Protein 1GVP (pdb70)

Organism: Enterobacteria phage f1 (NCBI:txid10863)

Radius of gyration: 14.51 Å; Cα contacts (8 Å, |Δi|>4): 166; chains: 1; bounding box: 33×42×35 Å

InterPro domains:
  IPR003512 Bacteriophage M13, G5P, DNA-binding [PF02303] (6-86)
  IPR012340 Nucleic acid-binding, OB-fold [G3DSA:2.40.50.140] (1-87)
  IPR012340 Nucleic acid-binding, OB-fold [SSF50249] (1-86)

CATH classification: 2.40.50.140

B-factor: mean 29.55, std 16.42, range [12.49, 98.83]

Nearest PDB structures (foldseek):
  1vqh-assembly1_A-2  TM=1.008E+00  e=9.137E-15  Enterobacteria phage f1
  1vqe-assembly1_A-2  TM=1.008E+00  e=1.069E-14  Enterobacteria phage f1
  1vqi-assembly1_A-2  TM=1.008E+00  e=1.014E-14  Enterobacteria phage f1
  1vqf-assembly1_A-2  TM=1.008E+00  e=1.069E-14  Enterobacteria phage f1
  1vqa-assembly1_A-2  TM=1.007E+00  e=1.251E-14  Enterobacteria phage f1

Foldseek 3Di:
DKKKWQAPVFQAWDKDWDADPVGDIDIWTKTWIFICPPDPGTDIDIFTDDPPDHGDGGDIWDFDPVQWDQDPVRHIDGPTGDIDHDD

Structure (mmCIF, N/CA/C/O backbone):
data_1GVP
#
_entry.id   1GVP
#
_cell.length_a   75.810
_cell.length_b   27.920
_cell.length_c   42.400
_cell.angle_alpha   90.00
_cell.angle_beta   103.10
_cell.angle_gamma   90.00
#
_symmetry.space_group_name_H-M   'C 1 2 1'
#
loop_
_entity.id
_entity.type
_entity.pdbx_description
1 polymer 'GENE V PROTEIN'
2 water water
#
loop_
_atom_site.group_PDB
_atom_site.id
_atom_site.type_symbol
_atom_site.label_atom_id
_atom_site.label_alt_id
_atom_site.label_comp_id
_atom_site.label_asym_id
_atom_site.label_entity_id
_atom_site.label_seq_id
_atom_site.pdbx_PDB_ins_code
_atom_site.Cartn_x
_atom_site.Cartn_y
_atom_site.Cartn_z
_atom_site.occupan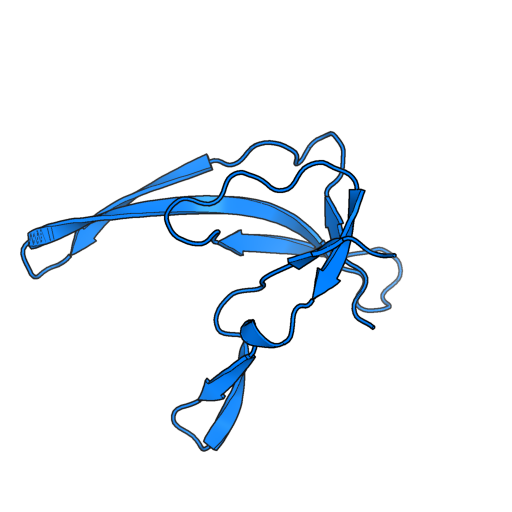cy
_atom_site.B_iso_or_equiv
_atom_site.auth_seq_id
_atom_site.auth_comp_id
_atom_site.auth_asym_id
_atom_site.auth_atom_id
_atom_site.pdbx_PDB_model_num
ATOM 1 N N . MET A 1 1 ? -0.017 20.434 3.156 1.00 46.59 1 MET A N 1
ATOM 2 C CA . MET A 1 1 ? -1.029 19.411 2.863 1.00 45.10 1 MET A CA 1
ATOM 3 C C . MET A 1 1 ? -1.081 18.403 4.001 1.00 39.57 1 MET A C 1
ATOM 4 O O . MET A 1 1 ? -1.832 18.692 4.917 1.00 41.65 1 MET A O 1
ATOM 12 N N . ILE A 1 2 ? -0.352 17.280 4.096 1.00 34.39 2 ILE A N 1
ATOM 13 C CA . ILE A 1 2 ? -0.520 16.438 5.280 1.00 28.36 2 ILE A CA 1
ATOM 14 C C . ILE A 1 2 ? 0.343 17.072 6.359 1.00 23.56 2 ILE A C 1
ATOM 15 O O . ILE A 1 2 ? 1.480 17.433 6.085 1.00 22.42 2 ILE A O 1
ATOM 21 N N . LYS A 1 3 ? -0.207 17.313 7.518 1.00 21.40 3 LYS A N 1
ATOM 22 C CA . LYS A 1 3 ? 0.545 17.782 8.662 1.00 21.77 3 LYS A CA 1
ATOM 23 C C . LYS A 1 3 ? 1.063 16.589 9.500 1.00 19.66 3 LYS A C 1
ATOM 24 O O . LYS A 1 3 ? 0.309 15.728 9.983 1.00 20.32 3 LYS A O 1
ATOM 34 N N . VAL A 1 4 ? 2.391 16.535 9.641 1.00 19.04 4 VAL A N 1
ATOM 35 C CA . VAL A 1 4 ? 3.095 15.504 10.433 1.00 17.58 4 VAL A CA 1
ATOM 36 C C . VAL A 1 4 ? 3.863 16.234 11.552 1.00 17.47 4 VAL A C 1
ATOM 37 O O . VAL A 1 4 ? 4.480 17.297 11.391 1.00 15.98 4 VAL A O 1
ATOM 42 N N . GLU A 1 5 ? 3.772 15.651 12.724 1.00 16.58 5 GLU A N 1
ATOM 43 C CA . GLU A 1 5 ? 4.457 16.193 13.873 1.00 18.62 5 GLU A CA 1
ATOM 44 C C . GLU A 1 5 ? 5.330 15.176 14.600 1.00 16.71 5 GLU A C 1
ATOM 45 O O . GLU A 1 5 ? 4.878 14.068 14.904 1.00 17.49 5 GLU A O 1
ATOM 52 N N . ILE A 1 6 ? 6.603 15.472 14.817 1.00 15.90 6 ILE A N 1
ATOM 53 C CA . ILE A 1 6 ? 7.429 14.649 15.702 1.00 17.31 6 ILE A CA 1
ATOM 54 C C . ILE A 1 6 ? 7.406 15.320 17.088 1.00 19.10 6 ILE A C 1
ATOM 55 O O . ILE A 1 6 ? 7.890 16.443 17.212 1.00 20.23 6 ILE A O 1
ATOM 61 N N . LYS A 1 7 ? 6.73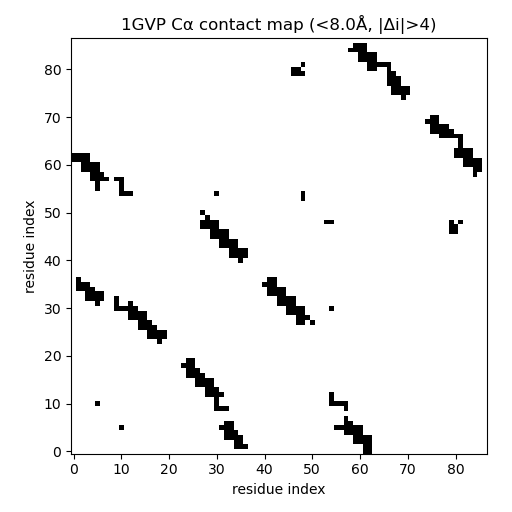8 14.769 18.107 1.00 18.84 7 LYS A N 1
ATOM 62 C CA . LYS A 1 7 ? 6.762 15.261 19.510 1.00 18.39 7 LYS A CA 1
ATOM 63 C C . LYS A 1 7 ? 8.151 15.153 20.185 1.00 18.78 7 LYS A C 1
ATOM 64 O O . LYS A 1 7 ? 9.022 14.385 19.688 1.00 18.21 7 LYS A O 1
ATOM 74 N N . PRO A 1 8 ? 8.459 15.871 21.294 1.00 17.97 8 PRO A N 1
ATOM 75 C CA . PRO A 1 8 ? 9.708 15.704 22.058 1.00 16.71 8 PRO A CA 1
ATOM 76 C C . PRO A 1 8 ? 9.962 14.260 22.465 1.00 15.60 8 PRO A C 1
ATOM 77 O O . PRO A 1 8 ? 11.099 13.780 22.442 1.00 18.40 8 PRO A O 1
ATOM 81 N N . SER A 1 9 ? 8.906 13.485 22.773 1.00 16.31 9 SER A N 1
ATOM 82 C CA . SER A 1 9 ? 8.987 12.045 23.109 1.00 18.75 9 SER A CA 1
ATOM 83 C C . SER A 1 9 ? 9.319 11.082 21.974 1.00 18.69 9 SER A C 1
ATOM 84 O O . SER A 1 9 ? 9.659 9.927 22.193 1.00 21.93 9 SER A O 1
ATOM 89 N N . GLN A 1 10 ? 9.287 11.558 20.733 1.00 19.93 10 GLN A N 1
ATOM 90 C CA . GLN A 1 10 ? 9.503 10.756 19.529 1.00 20.87 10 GLN A CA 1
ATOM 91 C C . GLN A 1 10 ? 10.795 11.074 18.801 1.00 22.68 10 GLN A C 1
ATOM 92 O O . GLN A 1 10 ? 11.053 10.583 17.699 1.00 23.19 10 GL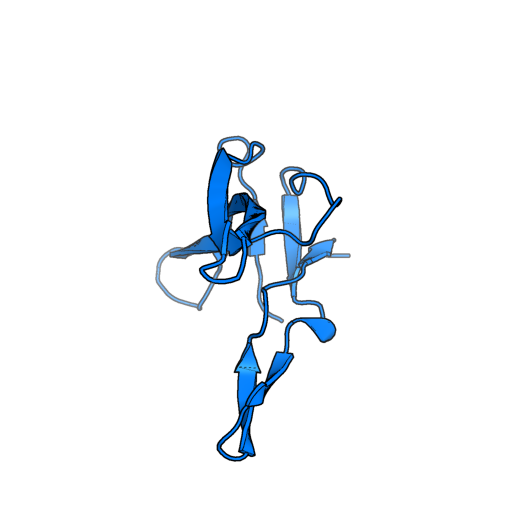N A O 1
ATOM 101 N N . ALA A 1 11 ? 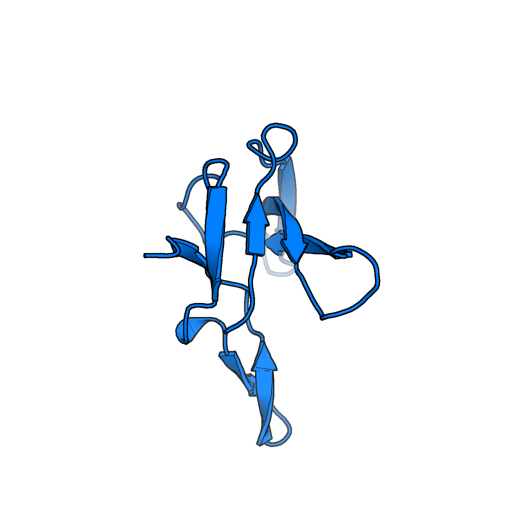11.668 11.865 19.426 1.00 20.95 11 ALA A N 1
ATOM 102 C CA . ALA A 1 11 ? 12.921 12.240 18.808 1.00 22.49 11 ALA A CA 1
ATOM 103 C C . ALA A 1 11 ? 13.953 11.148 18.590 1.00 24.17 11 ALA A C 1
ATOM 104 O O . ALA A 1 11 ? 14.984 11.386 17.963 1.00 29.37 11 ALA A O 1
ATOM 107 N N . GLN A 1 12 ? 13.755 9.966 19.144 1.00 27.20 12 GLN A N 1
ATOM 108 C CA . GLN A 1 12 ? 14.652 8.821 18.970 1.00 30.66 12 GLN A CA 1
ATOM 109 C C . GLN A 1 12 ? 14.146 7.730 18.017 1.00 27.50 12 GLN A C 1
ATOM 110 O O . GLN A 1 12 ? 12.948 7.487 17.887 1.00 28.21 12 GLN A O 1
ATOM 119 N N . PHE A 1 13 ? 15.026 7.031 17.341 1.00 24.86 13 PHE A N 1
ATOM 120 C CA . PHE A 1 13 ? 14.580 5.870 16.604 1.00 24.76 13 PHE A CA 1
ATOM 121 C C . PHE A 1 13 ? 15.031 4.551 17.240 1.00 26.18 13 PHE A C 1
ATOM 122 O O . PHE A 1 13 ? 15.918 4.463 18.108 1.00 26.71 13 PHE A O 1
ATOM 131 N N . THR A 1 14 ? 14.395 3.469 16.849 1.00 24.02 14 THR A N 1
ATOM 132 C CA . THR A 1 14 ? 14.859 2.157 17.293 1.00 23.69 14 THR A CA 1
ATOM 133 C C . THR A 1 14 ? 15.312 1.412 16.073 1.00 21.57 14 THR A C 1
ATOM 134 O O . THR A 1 14 ? 14.980 1.812 14.965 1.00 19.84 14 THR A O 1
ATOM 140 N N . THR A 1 15 ? 16.116 0.382 16.198 1.00 19.99 15 THR A N 1
ATOM 141 C CA . THR A 1 15 ? 16.652 -0.342 15.062 1.00 20.27 15 THR A CA 1
ATOM 142 C C . THR A 1 15 ? 16.256 -1.791 15.078 1.00 24.37 15 THR A C 1
ATOM 143 O O . THR A 1 15 ? 16.379 -2.519 16.066 1.00 24.36 15 THR A O 1
ATOM 149 N N . ARG A 1 16 ? 15.761 -2.199 13.932 1.00 26.71 16 ARG A N 1
ATOM 150 C CA . ARG A 1 16 ? 15.436 -3.585 13.640 1.00 29.82 16 ARG A CA 1
ATOM 151 C C . ARG A 1 16 ? 16.550 -4.152 12.798 1.00 31.21 16 ARG A C 1
ATOM 152 O O . ARG A 1 16 ? 17.076 -3.510 11.896 1.00 29.93 16 ARG A O 1
ATOM 166 N N . SER A 1 17 ? 16.846 -5.409 13.042 1.00 37.65 17 SER A N 1
ATOM 167 C CA . SER A 1 17 ? 17.867 -6.058 12.246 1.00 43.31 17 SER A CA 1
ATOM 168 C C . SER A 1 17 ? 17.480 -7.412 11.705 1.00 45.68 17 SER A C 1
ATOM 169 O O . SER A 1 17 ? 16.359 -7.918 11.906 1.00 46.26 17 SER A O 1
ATOM 174 N N . GLY A 1 18 ? 18.376 -7.917 10.859 1.00 48.87 18 GLY A N 1
ATOM 175 C CA . GLY A 1 18 ? 18.207 -9.261 10.320 1.00 51.75 18 GLY A CA 1
ATOM 176 C C . GLY A 1 18 ? 19.054 -9.586 9.107 1.00 52.80 18 GLY A C 1
ATOM 177 O O . GLY A 1 18 ? 19.984 -8.872 8.762 1.00 51.28 18 GLY A O 1
ATOM 179 N N . VAL A 1 19 ? 18.679 -10.671 8.446 1.00 57.40 19 VAL A N 1
ATOM 180 C CA . VAL A 1 19 ? 19.361 -11.204 7.264 1.00 62.32 19 VAL A CA 1
ATOM 181 C C . VAL A 1 19 ? 18.427 -11.711 6.138 1.00 64.36 19 VAL A C 1
ATOM 182 O O . VAL A 1 19 ? 17.483 -12.478 6.341 1.00 63.90 19 VAL A O 1
ATOM 187 N N . SER A 1 20 ? 18.679 -11.267 4.912 1.00 67.85 20 SER A N 1
ATOM 188 C CA . SER A 1 20 ? 18.007 -11.754 3.699 1.00 73.19 20 SER A CA 1
ATOM 189 C C . SER A 1 20 ? 18.148 -13.265 3.444 1.00 76.22 20 SER A C 1
ATOM 190 O O . SER A 1 20 ? 19.206 -13.824 3.749 1.00 76.31 20 SER A O 1
ATOM 195 N N . ARG A 1 21 ? 17.190 -14.022 2.870 1.00 79.55 21 ARG A N 1
ATOM 196 C CA . ARG A 1 21 ? 17.399 -15.458 2.541 1.00 82.93 21 ARG A CA 1
ATOM 197 C C . ARG A 1 21 ? 18.630 -15.709 1.640 1.00 83.06 21 ARG A C 1
ATOM 198 O O . ARG A 1 21 ? 19.166 -16.813 1.492 1.00 83.06 21 ARG A O 1
ATOM 212 N N . GLN A 1 22 ? 18.977 -14.632 0.936 1.00 83.11 22 GLN A N 1
ATOM 213 C CA . GLN A 1 22 ? 20.130 -14.511 0.060 1.00 83.29 22 GLN A CA 1
ATOM 214 C C . GLN A 1 22 ? 21.428 -14.136 0.824 1.00 81.65 22 GLN A C 1
ATOM 215 O O . GLN A 1 22 ? 22.445 -13.748 0.242 1.00 82.70 22 GLN A O 1
ATOM 224 N N . GLY A 1 23 ? 21.428 -14.230 2.164 1.00 79.06 23 GLY A N 1
ATOM 225 C CA . GLY A 1 23 ? 22.587 -13.962 3.021 1.00 75.14 23 GLY A CA 1
ATOM 226 C C . GLY A 1 23 ? 22.750 -12.546 3.592 1.00 72.69 23 GLY A C 1
ATOM 227 O O . GLY A 1 23 ? 23.220 -12.388 4.715 1.00 72.51 23 GLY A O 1
ATOM 229 N N . LYS A 1 24 ? 22.355 -11.487 2.872 1.00 70.90 24 LYS A N 1
ATOM 230 C CA . LYS A 1 24 ? 22.532 -10.076 3.264 1.00 68.12 24 LYS A CA 1
ATOM 231 C C . LYS A 1 24 ? 21.910 -9.511 4.559 1.00 64.55 24 LYS A C 1
ATOM 232 O O . LYS A 1 24 ? 20.688 -9.333 4.652 1.00 65.20 24 LYS A O 1
ATOM 242 N N . PRO A 1 25 ? 22.686 -9.164 5.590 1.00 60.23 25 PRO A N 1
ATOM 243 C CA . PRO A 1 25 ? 22.214 -8.430 6.750 1.00 56.19 25 PRO A CA 1
ATOM 244 C C . PRO A 1 25 ? 21.660 -7.027 6.520 1.00 52.34 25 PRO A C 1
ATOM 245 O O . PRO A 1 25 ? 22.253 -6.166 5.860 1.00 51.85 25 PRO A O 1
ATOM 249 N N . TYR A 1 26 ? 20.456 -6.820 7.034 1.00 47.66 26 TYR A N 1
ATOM 250 C CA . TYR A 1 26 ? 19.809 -5.520 7.000 1.00 42.13 26 TYR A CA 1
ATOM 251 C C . TYR A 1 26 ? 19.666 -4.895 8.384 1.00 38.76 26 TYR A C 1
ATOM 252 O O . TYR A 1 26 ? 19.625 -5.531 9.442 1.00 37.64 26 TYR A O 1
ATOM 263 N N . SER A 1 27 ? 19.468 -3.599 8.287 1.00 36.36 27 SER A N 1
ATOM 264 C CA . SER A 1 27 ? 19.232 -2.769 9.449 1.00 36.06 27 SER A CA 1
ATOM 265 C C . SER A 1 27 ? 18.188 -1.712 9.084 1.00 34.14 27 SER A C 1
ATOM 266 O O . SER A 1 27 ? 18.277 -1.047 8.044 1.00 35.48 27 SER A O 1
ATOM 271 N N . LEU A 1 28 ? 17.104 -1.607 9.845 1.00 29.37 28 LEU A N 1
ATOM 272 C CA . LEU A 1 28 ? 16.059 -0.626 9.573 1.00 25.93 28 LEU A CA 1
ATOM 273 C C . LEU A 1 28 ? 15.800 0.246 10.785 1.00 23.14 28 LEU A C 1
ATOM 274 O O . LEU A 1 28 ? 15.568 -0.255 11.878 1.00 22.83 28 LEU A O 1
ATOM 280 N N . ASN A 1 29 ? 15.802 1.551 10.585 1.00 21.81 29 ASN A N 1
ATOM 281 C CA . ASN A 1 29 ? 15.493 2.507 11.628 1.00 18.88 29 ASN A CA 1
ATOM 282 C C . ASN A 1 29 ? 14.068 2.953 11.598 1.00 18.54 29 ASN A C 1
ATOM 283 O O . ASN A 1 29 ? 13.533 3.262 10.548 1.00 19.55 29 ASN A O 1
ATOM 291 N N . GLU A 1 30 ? 13.391 2.925 12.712 1.00 17.41 30 GLU A N 1
ATOM 292 C CA . GLU A 1 30 ? 12.001 3.299 12.761 1.00 19.98 30 GLU A CA 1
ATOM 293 C C . GLU A 1 30 ? 11.775 4.403 13.795 1.00 20.70 30 GLU A C 1
ATOM 294 O O . GLU A 1 30 ? 12.344 4.425 14.890 1.00 20.94 30 GLU A O 1
ATOM 301 N N . GLN A 1 31 ? 10.921 5.336 13.456 1.00 17.03 31 GLN A N 1
ATOM 302 C CA . GLN A 1 31 ? 10.549 6.377 14.373 1.00 15.55 31 GLN A CA 1
ATOM 303 C C . GLN A 1 31 ? 9.035 6.583 14.381 1.00 16.28 31 GLN A C 1
ATOM 304 O O . GLN A 1 31 ? 8.348 6.288 13.402 1.00 16.35 31 GLN A O 1
ATOM 313 N N . LEU A 1 32 ? 8.456 6.996 15.489 1.00 14.73 32 LEU A N 1
ATOM 314 C CA . LEU A 1 32 ? 7.066 7.324 15.544 1.00 15.17 32 LEU A CA 1
ATOM 315 C C . LEU A 1 32 ? 6.783 8.793 15.304 1.00 14.50 32 LEU A C 1
ATOM 316 O O . LEU A 1 32 ? 7.644 9.658 15.434 1.00 13.85 32 LEU A O 1
ATOM 322 N N . CYS A 1 33 ? 5.572 9.066 14.852 1.00 13.68 33 CYS A N 1
ATOM 323 C CA . CYS A 1 33 ? 5.114 10.417 14.615 1.00 13.82 33 CYS A CA 1
ATOM 324 C C . CYS A 1 33 ? 3.627 10.494 14.689 1.00 12.95 33 CYS A C 1
ATOM 325 O O . CYS A 1 33 ? 2.946 9.491 14.865 1.00 16.29 33 CYS A O 1
ATOM 329 N N . TYR A 1 34 ? 3.127 11.718 14.651 1.00 14.67 34 TYR A N 1
ATOM 330 C CA . TYR A 1 34 ? 1.706 11.986 14.634 1.00 16.20 34 TYR A CA 1
ATOM 331 C C . TYR A 1 34 ? 1.299 12.597 13.320 1.00 17.19 34 TYR A C 1
ATOM 332 O O . TYR A 1 34 ? 1.924 13.525 12.830 1.00 18.20 34 TYR A O 1
ATOM 343 N N . VAL A 1 35 ? 0.278 12.030 12.720 1.00 16.20 35 VAL A N 1
ATOM 344 C CA . VAL A 1 35 ? -0.202 12.497 11.443 1.00 17.18 35 VAL A CA 1
ATOM 345 C C . VAL A 1 35 ? -1.651 12.962 11.598 1.00 15.59 35 VAL A C 1
ATOM 346 O O . VAL A 1 35 ? -2.520 12.250 12.127 1.00 13.55 35 VAL A O 1
ATOM 351 N N . ASP A 1 36 ? -1.930 14.190 11.175 1.00 16.06 36 ASP A N 1
ATOM 352 C CA . ASP A 1 36 ? -3.299 14.642 11.249 1.00 19.12 36 ASP A CA 1
ATOM 353 C C . ASP A 1 36 ? -4.074 14.168 10.016 1.00 21.00 36 ASP A C 1
ATOM 354 O O . ASP A 1 36 ? -3.830 14.557 8.878 1.00 18.77 36 ASP A O 1
ATOM 360 N N . LEU A 1 37 ? -4.959 13.217 10.241 1.00 23.67 37 LEU A N 1
ATOM 361 C CA . LEU A 1 37 ? -5.810 12.751 9.159 1.00 27.30 37 LEU A CA 1
ATOM 362 C C . LEU A 1 37 ? -7.183 13.416 9.182 1.00 28.23 37 LEU A C 1
ATOM 363 O O . LEU A 1 37 ? -8.105 13.090 8.434 1.00 29.72 37 LEU A O 1
ATOM 369 N N . GLY A 1 38 ? -7.279 14.453 10.003 1.00 29.82 38 GLY A N 1
ATOM 370 C CA . GLY A 1 38 ? -8.510 15.176 10.180 1.00 33.02 38 GLY A CA 1
ATOM 371 C C . GLY A 1 38 ? -9.473 14.487 11.118 1.00 35.93 38 GLY A C 1
ATOM 372 O O . GLY A 1 38 ? -10.687 14.670 11.020 1.00 39.29 38 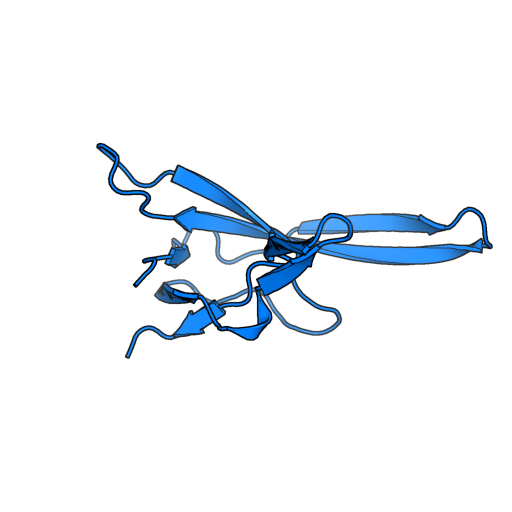GLY A O 1
ATOM 374 N N . ASN A 1 39 ? -9.002 13.614 11.997 1.00 38.05 39 ASN A N 1
ATOM 375 C CA . ASN A 1 39 ? -9.882 13.020 13.015 1.00 39.77 39 ASN A CA 1
ATOM 376 C C . ASN A 1 39 ? -9.935 13.939 14.275 1.00 39.94 39 ASN A C 1
ATOM 377 O O . ASN A 1 39 ? -9.401 15.053 14.242 1.00 39.23 39 ASN A O 1
ATOM 385 N N . GLU A 1 40 ? -10.533 13.573 15.424 1.00 38.67 40 GLU A N 1
ATOM 386 C CA . GLU A 1 40 ? -10.465 14.356 16.677 1.00 37.14 40 GLU A CA 1
ATOM 387 C C . GLU A 1 40 ? -9.048 14.800 17.014 1.00 32.57 40 GLU A C 1
ATOM 388 O O . GLU A 1 40 ? -8.739 15.956 17.291 1.00 34.42 40 GLU A O 1
ATOM 395 N N . TYR A 1 41 ? -8.191 13.789 17.072 1.00 28.33 41 TYR A N 1
ATOM 396 C CA . TYR A 1 41 ? -6.787 13.977 17.359 1.00 26.62 41 TYR A CA 1
ATOM 397 C C . TYR A 1 41 ? -5.926 13.374 16.254 1.00 26.22 41 TYR A C 1
ATOM 398 O O . TYR A 1 41 ? -6.407 12.544 15.466 1.00 30.29 41 TYR A O 1
ATOM 409 N N . PRO A 1 42 ? -4.662 13.735 16.106 1.00 25.23 42 PRO A N 1
ATOM 410 C CA . PRO A 1 42 ? -3.723 13.083 15.216 1.00 23.74 42 PRO A CA 1
ATOM 411 C C . PRO A 1 42 ? -3.555 11.611 15.529 1.00 24.55 42 PRO A C 1
ATOM 412 O O . PRO A 1 42 ? -3.794 11.144 16.638 1.00 24.31 42 PRO A O 1
ATOM 416 N N . VAL A 1 43 ? -3.142 10.843 14.546 1.00 22.90 43 VAL A N 1
ATOM 417 C CA . VAL A 1 43 ? -2.946 9.437 14.739 1.00 21.40 43 VAL A CA 1
ATOM 418 C C . VAL A 1 43 ? -1.471 9.102 14.798 1.00 18.24 43 VAL A C 1
ATOM 419 O O . VAL A 1 43 ? -0.654 9.808 14.214 1.00 18.66 43 VAL A O 1
ATOM 424 N N . LEU A 1 44 ? -1.112 8.036 15.509 1.00 19.90 44 LEU A N 1
ATOM 425 C CA . LEU A 1 44 ? 0.269 7.604 15.591 1.00 20.15 44 LEU A CA 1
ATOM 426 C C . LEU A 1 44 ? 0.621 6.687 14.418 1.00 18.22 44 LEU A C 1
ATOM 427 O O . LEU A 1 44 ? -0.035 5.677 14.136 1.00 20.14 44 LEU A O 1
ATOM 433 N N . VAL A 1 45 ? 1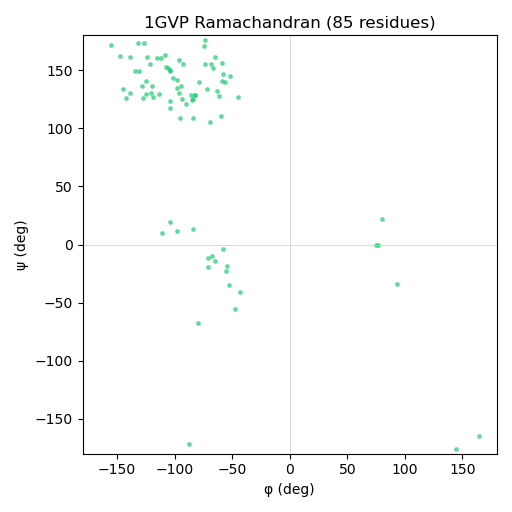.711 7.055 13.773 1.00 14.86 45 VAL A N 1
ATOM 434 C CA . VAL A 1 45 ? 2.230 6.416 12.584 1.00 14.86 45 VAL A CA 1
ATOM 435 C C . VAL A 1 45 ? 3.702 6.062 12.733 1.00 16.23 45 VAL A C 1
ATOM 436 O O . VAL A 1 45 ? 4.536 6.833 13.208 1.00 17.21 45 VAL A O 1
ATOM 441 N N . LYS A 1 46 ? 4.073 4.877 12.314 1.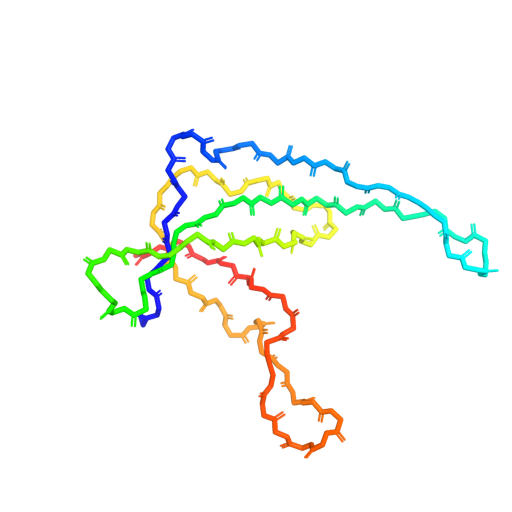00 16.56 46 LYS A N 1
ATOM 442 C CA . LYS A 1 46 ? 5.462 4.516 12.237 1.00 20.12 46 LYS A CA 1
ATOM 443 C C . LYS A 1 46 ? 6.130 4.756 10.864 1.00 19.39 46 LYS A C 1
ATOM 444 O O . LYS A 1 46 ? 5.679 4.362 9.790 1.00 18.14 46 LYS A O 1
ATOM 454 N N . ILE A 1 47 ? 7.219 5.509 10.883 1.00 19.31 47 ILE A N 1
ATOM 455 C CA . ILE A 1 47 ? 8.107 5.814 9.757 1.00 21.75 47 ILE A CA 1
ATOM 456 C C . ILE A 1 47 ? 9.303 4.821 9.708 1.00 22.99 47 ILE A C 1
ATOM 457 O O . ILE A 1 47 ? 9.839 4.429 10.754 1.00 19.08 47 ILE A O 1
ATOM 463 N N . THR A 1 48 ? 9.681 4.299 8.528 1.00 23.68 48 THR A N 1
ATOM 464 C CA . THR A 1 48 ? 10.970 3.611 8.359 1.00 25.22 48 THR A CA 1
ATOM 465 C C . THR A 1 48 ? 11.834 4.609 7.626 1.00 26.42 48 THR A C 1
ATOM 466 O O . THR A 1 48 ? 11.546 5.046 6.509 1.00 27.16 48 THR A O 1
ATOM 472 N N . LEU A 1 49 ? 12.901 5.018 8.279 1.00 25.22 49 LEU A N 1
ATOM 473 C CA . LEU A 1 49 ? 13.854 5.966 7.723 1.00 26.51 49 LEU A CA 1
ATOM 474 C C . LEU A 1 49 ? 14.648 5.378 6.563 1.00 27.69 49 LEU A C 1
ATOM 475 O O . LEU A 1 49 ? 14.756 4.144 6.418 1.00 28.89 49 LEU A O 1
ATOM 481 N N . ASP A 1 50 ? 15.164 6.217 5.674 1.00 29.56 50 ASP A N 1
ATOM 482 C CA . ASP A 1 50 ? 16.087 5.731 4.667 1.00 31.43 50 ASP A CA 1
ATOM 483 C C . ASP A 1 50 ? 17.483 5.408 5.195 1.00 34.69 50 ASP A C 1
ATOM 484 O O . ASP A 1 50 ? 17.896 5.949 6.212 1.00 32.27 50 ASP A O 1
ATOM 490 N N . GLU A 1 51 ? 18.216 4.517 4.519 1.00 40.56 51 GLU A N 1
ATOM 491 C CA . GLU A 1 51 ? 19.608 4.220 4.836 1.00 45.16 51 GLU A CA 1
ATOM 492 C C . GLU A 1 51 ? 20.385 5.516 5.078 1.00 46.83 51 GLU A C 1
ATOM 493 O O . GLU A 1 51 ? 20.234 6.498 4.338 1.00 47.33 51 GLU A O 1
ATOM 500 N N . GLY A 1 52 ? 21.060 5.595 6.225 1.00 46.99 52 GLY A N 1
ATOM 501 C CA . GLY A 1 52 ? 21.922 6.735 6.509 1.00 47.73 52 GLY A CA 1
ATOM 502 C C . GLY A 1 52 ? 21.282 8.071 6.896 1.00 49.76 52 GLY A C 1
ATOM 503 O O . GLY A 1 52 ? 22.001 9.055 7.129 1.00 52.27 52 GLY A O 1
ATOM 505 N N . GLN A 1 53 ? 19.957 8.214 6.976 1.00 50.06 53 GLN A N 1
ATOM 506 C CA . GLN A 1 53 ? 19.439 9.473 7.487 1.00 48.01 53 GLN A CA 1
ATOM 507 C C . GLN A 1 53 ? 19.069 9.377 8.974 1.00 44.46 53 GLN A C 1
ATOM 508 O O . GLN A 1 53 ? 18.681 8.321 9.493 1.00 42.17 53 GLN A O 1
ATOM 517 N N . PRO A 1 54 ? 19.321 10.416 9.773 1.00 42.29 54 PRO A N 1
ATOM 518 C CA . PRO A 1 54 ? 19.051 10.399 11.205 1.00 39.37 54 PRO A CA 1
ATOM 519 C C . PRO A 1 54 ? 17.583 10.525 11.525 1.00 33.96 54 PRO A C 1
ATOM 520 O O . PRO A 1 54 ? 16.766 10.782 10.646 1.00 33.78 54 PRO A O 1
ATOM 524 N N . ALA A 1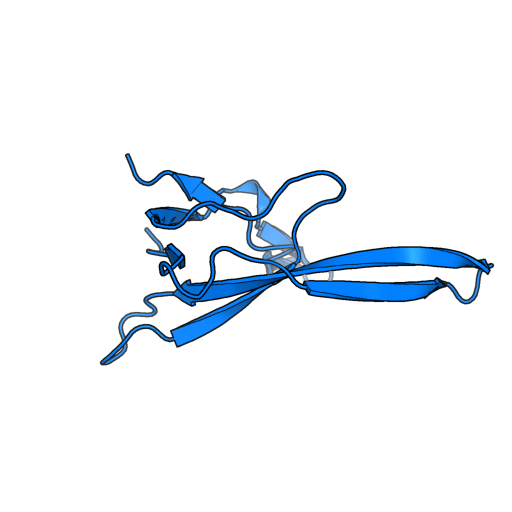 55 ? 17.261 10.334 12.790 1.00 29.58 55 ALA A N 1
ATOM 525 C CA . ALA A 1 55 ? 15.932 10.646 13.261 1.00 27.72 55 ALA A CA 1
ATOM 526 C C . ALA A 1 55 ? 15.588 12.114 12.960 1.00 27.22 55 ALA A C 1
ATOM 527 O O . ALA A 1 55 ? 16.432 13.033 12.992 1.00 27.42 55 ALA A O 1
ATOM 530 N N . TYR A 1 56 ? 14.346 12.304 12.545 1.00 23.54 56 TYR A N 1
ATOM 531 C CA . TYR A 1 56 ? 13.806 13.630 12.386 1.00 19.81 56 TYR A CA 1
ATOM 532 C C . TYR A 1 56 ? 13.773 14.318 13.750 1.00 23.00 56 TYR A C 1
ATOM 533 O O . TYR A 1 56 ? 13.338 13.670 14.718 1.00 21.67 56 TYR A O 1
ATOM 544 N N . ALA A 1 57 ? 14.259 15.559 13.858 1.00 20.92 57 ALA A N 1
ATOM 545 C CA . ALA A 1 57 ? 14.113 16.324 15.098 1.00 23.06 57 ALA A CA 1
ATOM 546 C C . ALA A 1 57 ? 12.655 16.698 15.428 1.00 24.48 57 ALA A C 1
ATOM 547 O O . ALA A 1 57 ? 11.835 16.819 14.499 1.00 24.88 57 ALA A O 1
ATOM 550 N N . PRO A 1 58 ? 12.210 16.883 16.684 1.00 23.79 58 PRO A N 1
ATOM 551 C CA . PRO A 1 58 ? 10.851 17.322 16.989 1.00 23.26 58 PRO A CA 1
ATOM 552 C C . PRO A 1 58 ? 10.487 18.583 16.208 1.00 23.04 58 PRO A C 1
ATOM 553 O O . PRO A 1 58 ? 11.321 19.451 15.905 1.00 22.30 58 PRO A O 1
ATOM 557 N N . GLY A 1 59 ? 9.227 18.644 15.838 1.00 21.52 59 GLY A N 1
ATOM 558 C CA . GLY A 1 59 ? 8.752 19.731 15.015 1.00 19.59 59 GLY A CA 1
ATOM 559 C C . GLY A 1 59 ? 7.686 19.290 14.010 1.00 17.46 59 GLY A C 1
ATOM 560 O O . GLY A 1 59 ? 7.184 18.180 14.044 1.00 15.02 59 GLY A O 1
ATOM 562 N N . LEU A 1 60 ? 7.293 20.271 13.189 1.00 20.14 60 LEU A N 1
ATOM 563 C CA . LEU A 1 60 ? 6.300 20.145 12.125 1.00 18.29 60 LEU A CA 1
ATOM 564 C C . LEU A 1 60 ? 6.886 19.932 10.743 1.00 16.25 60 LEU A C 1
ATOM 565 O O . LEU A 1 60 ? 7.897 20.514 10.309 1.00 16.20 60 LEU A O 1
ATOM 571 N N . TYR A 1 61 ? 6.292 18.980 10.054 1.00 16.32 61 TYR A N 1
ATOM 572 C CA . TYR A 1 61 ? 6.785 18.537 8.772 1.00 14.04 61 TYR A CA 1
ATOM 573 C C . TYR A 1 61 ? 5.596 18.330 7.854 1.00 16.79 61 TYR A C 1
ATOM 574 O O . TYR A 1 61 ? 4.433 18.205 8.252 1.00 16.19 61 TYR A O 1
ATOM 585 N N . THR A 1 62 ? 5.932 18.317 6.589 1.00 17.80 62 THR A N 1
ATOM 586 C CA . THR A 1 62 ? 4.932 17.852 5.655 1.00 21.41 62 THR A CA 1
ATOM 587 C C . THR A 1 62 ? 5.572 16.733 4.825 1.00 21.88 62 THR A C 1
ATOM 588 O O . THR A 1 62 ? 6.770 16.426 4.974 1.00 19.19 62 THR A O 1
ATOM 594 N N . VAL A 1 63 ? 4.778 16.062 3.972 1.00 23.04 63 VAL A N 1
ATOM 595 C CA . VAL A 1 63 ? 5.223 14.917 3.143 1.00 25.37 63 VAL A CA 1
ATOM 596 C C . VAL A 1 63 ? 5.885 15.269 1.796 1.00 24.31 63 VAL A C 1
ATOM 597 O O . VAL A 1 63 ? 5.401 16.019 0.953 1.00 25.59 63 VAL A O 1
ATOM 602 N N . HIS A 1 64 ? 7.087 14.790 1.575 1.00 21.34 64 HIS A N 1
ATOM 603 C CA . HIS A 1 64 ? 7.788 15.057 0.351 1.00 21.58 64 HIS A CA 1
ATOM 604 C C . HIS A 1 64 ? 7.271 14.154 -0.800 1.00 22.70 64 HIS A C 1
ATOM 605 O O . HIS A 1 64 ? 7.021 12.963 -0.620 1.00 18.12 64 HIS A O 1
ATOM 615 N N . LEU A 1 65 ? 7.118 14.678 -2.019 1.00 21.19 65 LEU A N 1
ATOM 616 C CA . LEU A 1 65 ? 6.713 13.860 -3.165 1.00 22.09 65 LEU A CA 1
ATOM 617 C C . LEU A 1 65 ? 7.316 12.500 -3.389 1.00 19.51 65 LEU A C 1
ATOM 618 O O . LEU A 1 65 ? 6.645 11.578 -3.815 1.00 20.91 65 LEU A O 1
ATOM 624 N N . SER A 1 66 ? 8.619 12.356 -3.170 1.00 20.32 66 SER A N 1
ATOM 625 C CA . SER A 1 66 ? 9.294 11.061 -3.260 1.00 18.70 66 SER A CA 1
ATOM 626 C C . SER A 1 66 ? 8.766 9.966 -2.343 1.00 15.75 66 SER A C 1
ATOM 627 O O . SER A 1 66 ? 9.243 8.828 -2.373 1.00 18.01 66 SER A O 1
ATOM 632 N N . SER A 1 67 ? 7.800 10.260 -1.478 1.00 14.81 67 SER A N 1
ATOM 633 C CA . SER A 1 67 ? 7.158 9.206 -0.690 1.00 16.10 67 SER A CA 1
ATOM 634 C C . SER A 1 67 ? 6.253 8.305 -1.505 1.00 15.56 67 SER A C 1
ATOM 635 O O . SER A 1 67 ? 5.904 7.211 -1.098 1.00 16.04 67 SER A O 1
ATOM 640 N N . PHE A 1 68 ? 5.832 8.772 -2.673 1.00 15.60 68 PHE A N 1
ATOM 641 C CA . PHE A 1 68 ? 4.859 8.069 -3.478 1.00 14.48 68 PHE A CA 1
ATOM 642 C C . PHE A 1 68 ? 5.484 7.350 -4.683 1.00 15.89 68 PHE A C 1
ATOM 643 O O . PHE A 1 68 ? 6.542 7.726 -5.238 1.00 19.05 68 PHE A O 1
ATOM 652 N N . LYS A 1 69 ? 4.875 6.259 -5.091 1.00 17.33 69 LYS A N 1
ATOM 653 C CA . LYS A 1 69 ? 5.303 5.559 -6.288 1.00 19.34 69 LYS A CA 1
ATOM 654 C C . LYS A 1 69 ? 4.082 4.939 -6.952 1.00 18.45 69 LYS A C 1
ATOM 655 O O . LYS A 1 69 ? 3.024 4.830 -6.323 1.00 17.96 69 LYS A O 1
ATOM 665 N N . VAL A 1 70 ? 4.141 4.561 -8.229 1.00 18.22 70 VAL A N 1
ATOM 666 C CA . VAL A 1 70 ? 3.019 3.829 -8.792 1.00 18.08 70 VAL A CA 1
ATOM 667 C C . VAL A 1 70 ? 3.201 2.360 -8.444 1.00 17.82 70 VAL A C 1
ATOM 668 O O . VAL A 1 70 ? 4.271 1.800 -8.650 1.00 19.19 70 VAL A O 1
ATOM 673 N N . GLY A 1 71 ? 2.215 1.743 -7.822 1.00 18.64 71 GLY A N 1
ATOM 674 C CA . GLY A 1 71 ? 2.307 0.330 -7.491 1.00 21.80 71 GLY A CA 1
ATOM 675 C C . GLY A 1 71 ? 2.166 -0.641 -8.662 1.00 23.31 71 GLY A C 1
ATOM 676 O O . GLY A 1 71 ? 1.845 -0.292 -9.800 1.00 21.33 71 GLY A O 1
ATOM 678 N N . GLN A 1 72 ? 2.325 -1.929 -8.368 1.00 25.36 72 GLN A N 1
ATOM 679 C CA . GLN A 1 72 ? 2.253 -2.973 -9.386 1.00 26.23 72 GLN A CA 1
ATOM 680 C C . GLN A 1 72 ? 0.863 -3.111 -10.031 1.00 25.25 72 GLN A C 1
ATOM 681 O O . GLN A 1 72 ? 0.742 -3.794 -11.050 1.00 27.46 72 GLN A O 1
ATOM 690 N N . PHE A 1 73 ? -0.223 -2.541 -9.480 1.00 21.59 73 PHE A N 1
ATOM 691 C CA . PHE A 1 73 ? -1.526 -2.603 -10.114 1.00 20.21 73 PHE A CA 1
ATOM 692 C C . PHE A 1 73 ? -1.907 -1.298 -10.769 1.00 20.75 73 PHE A C 1
ATOM 693 O O . PHE A 1 73 ? -3.091 -1.062 -11.018 1.00 24.52 73 PHE A O 1
ATOM 702 N N . GLY A 1 74 ? -0.911 -0.435 -11.031 1.00 19.86 74 GLY A N 1
ATOM 703 C CA . GLY A 1 74 ? -1.121 0.875 -11.665 1.00 19.33 74 GLY A CA 1
ATOM 704 C C . GLY A 1 74 ? -1.704 2.002 -10.799 1.00 19.50 74 GLY A C 1
ATOM 705 O O . GLY A 1 74 ? -1.948 3.112 -11.262 1.00 20.61 74 GLY A O 1
ATOM 707 N N . SER A 1 75 ? -2.012 1.790 -9.520 1.00 20.53 75 SER A N 1
ATOM 708 C CA . SER A 1 75 ? -2.497 2.861 -8.645 1.00 18.91 75 SER A CA 1
ATOM 709 C C . SER A 1 75 ? -1.355 3.463 -7.822 1.00 18.14 75 SER A C 1
ATOM 710 O O . SER A 1 75 ? -0.245 2.896 -7.705 1.00 18.84 75 SER A O 1
ATOM 715 N N . LEU A 1 76 ? -1.559 4.681 -7.336 1.00 17.74 76 LEU A N 1
ATOM 716 C CA . LEU A 1 76 ? -0.551 5.310 -6.499 1.00 16.70 76 LEU A CA 1
ATOM 717 C C . LEU A 1 76 ? -0.480 4.653 -5.115 1.00 16.48 76 LEU A C 1
ATOM 718 O O . LEU A 1 76 ? -1.455 4.346 -4.418 1.00 17.44 76 LEU A O 1
ATOM 724 N N . MET A 1 77 ? 0.748 4.408 -4.752 1.00 19.11 77 MET A N 1
ATOM 725 C CA . MET A 1 77 ? 1.113 3.926 -3.412 1.00 21.99 77 MET A CA 1
ATOM 726 C C . MET A 1 77 ? 2.090 4.819 -2.635 1.00 20.01 77 MET A C 1
ATOM 727 O O . MET A 1 77 ? 2.879 5.558 -3.228 1.00 18.22 77 MET A O 1
ATOM 733 N N . ILE A 1 78 ? 2.102 4.766 -1.294 1.00 20.36 78 ILE A N 1
ATOM 734 C CA . ILE A 1 78 ? 3.231 5.308 -0.535 1.00 16.85 78 ILE A CA 1
ATOM 735 C C . ILE A 1 78 ? 4.341 4.224 -0.511 1.00 15.70 78 ILE A C 1
ATOM 736 O O . ILE A 1 78 ? 4.133 3.008 -0.381 1.00 17.02 78 ILE A O 1
ATOM 742 N N . ASP A 1 79 ? 5.524 4.655 -0.887 1.00 15.14 79 ASP A N 1
ATOM 743 C CA . ASP A 1 79 ? 6.707 3.848 -0.741 1.00 20.87 79 ASP A CA 1
ATOM 744 C C . ASP A 1 79 ? 7.242 3.879 0.723 1.00 21.82 79 ASP A C 1
ATOM 745 O O . ASP A 1 79 ? 7.193 2.885 1.440 1.00 22.46 79 ASP A O 1
ATOM 751 N N . ARG A 1 80 ? 7.728 5.041 1.157 1.00 22.76 80 ARG A N 1
ATOM 752 C CA . ARG A 1 80 ? 8.185 5.329 2.518 1.00 22.42 80 ARG A CA 1
ATOM 753 C C . ARG A 1 80 ? 7.817 6.752 2.779 1.00 17.21 80 ARG A C 1
ATOM 754 O O . ARG A 1 80 ? 8.051 7.587 1.913 1.00 21.13 80 ARG A O 1
ATOM 768 N N . LEU A 1 81 ? 7.233 7.085 3.919 1.00 18.71 81 LEU A N 1
ATOM 769 C CA . LEU A 1 81 ? 6.889 8.472 4.256 1.00 19.96 81 LEU A CA 1
ATOM 770 C C . LEU A 1 81 ? 8.174 9.264 4.493 1.00 21.81 81 LEU A C 1
ATOM 771 O O . LEU A 1 81 ? 8.916 9.000 5.448 1.00 24.81 81 LEU A O 1
ATOM 777 N N . ARG A 1 82 ? 8.516 10.115 3.518 1.00 19.30 82 ARG A N 1
ATOM 778 C CA . ARG A 1 82 ? 9.693 10.973 3.533 1.00 17.38 82 ARG A CA 1
ATOM 779 C C . ARG A 1 82 ? 9.306 12.413 3.840 1.00 18.46 82 ARG A C 1
ATOM 780 O O . ARG A 1 82 ? 8.440 13.017 3.235 1.00 18.64 82 ARG A O 1
ATOM 794 N N . LEU A 1 83 ? 9.871 13.009 4.873 1.00 19.55 83 LEU A N 1
ATOM 795 C CA . LEU A 1 83 ? 9.395 14.301 5.363 1.00 21.06 83 LEU A CA 1
ATOM 796 C C . LEU A 1 83 ? 10.301 15.498 5.080 1.00 18.18 83 LEU A C 1
ATOM 797 O O . LEU A 1 83 ? 11.499 15.379 4.857 1.00 20.37 83 LEU A O 1
ATOM 803 N N . VAL A 1 84 ? 9.722 16.680 4.987 1.00 20.87 84 VAL A N 1
ATOM 804 C CA . VAL A 1 84 ? 10.469 17.927 4.846 1.00 18.80 84 VAL A CA 1
ATOM 805 C C . VAL A 1 84 ? 9.937 18.916 5.874 1.00 18.43 84 VAL A C 1
ATOM 806 O O . VAL A 1 84 ? 8.761 18.817 6.258 1.00 17.05 84 VAL A O 1
ATOM 811 N N . PRO A 1 85 ? 10.727 19.854 6.426 1.00 21.63 85 PRO A N 1
ATOM 812 C CA . PRO A 1 85 ? 10.222 20.849 7.364 1.00 24.77 85 PRO A CA 1
ATOM 813 C C . PRO A 1 85 ? 9.101 21.762 6.845 1.00 27.61 85 PRO A C 1
ATOM 814 O O . PRO A 1 85 ? 9.057 22.163 5.687 1.00 29.42 85 PRO A O 1
ATOM 818 N N . ALA A 1 86 ? 8.160 22.033 7.726 1.00 31.23 86 ALA A N 1
ATOM 819 C CA . ALA A 1 86 ? 6.978 22.807 7.425 1.00 40.24 86 ALA A CA 1
ATOM 820 C C . ALA A 1 86 ? 6.976 24.211 6.815 1.00 48.14 86 ALA A C 1
ATOM 821 O O . ALA A 1 86 ? 5.915 24.615 6.315 1.00 52.87 86 ALA A O 1
ATOM 824 N N . LYS A 1 87 ? 8.032 25.031 6.805 1.00 53.04 87 LYS A N 1
ATOM 825 C CA . LYS A 1 87 ? 7.921 26.360 6.173 1.00 58.74 87 LYS A CA 1
ATOM 826 C C . LYS A 1 87 ? 9.272 26.792 5.544 1.00 62.35 87 LYS A C 1
ATOM 827 O O . LYS A 1 87 ? 9.422 27.942 5.098 1.00 65.34 87 LYS A O 1
#

Solvent-accessible surface area: 6515 Å² total; per-residue (Å²): 223,46,116,0,51,1,79,112,106,15,44,132,66,86,75,131,80,28,96,34,238,134,46,136,102,88,78,54,37,27,2,67,0,72,10,55,114,67,85,162,176,62,48,100,46,108,2,38,6,42,184,80,58,101,24,25,64,61,30,82,25,41,21,81,145,56,0,66,86,104,12,168,178,61,70,126,83,93,56,75,30,51,15,51,100,49,245

GO terms:
  GO:0039684 rolling circle single-stranded viral DNA replication (P, IDA)

Sequence (87 aa):
MIKVEIKPSQAQFTTRSGVSRQGKPYSLNEQLCYVDLGNEYPVLVKITLDEGQPAYAPGLYTVHLSSFKVGQFGSLMIDRLRLVPAK

Secondary structure (DSSP, 8-state):
---EEE-GGG---EEEEEE-TTS-EEEEEEEEEEE--SSSS-EEEEEE--TTPPPPPSEEEEE-GGGEEE-TTSSEEESS--EEE--